Protein AF-A0A7Y9JYD6-F1 (afdb_monomer)

Mean predicted aligned error: 13.68 Å

Solvent-accessible surface area (backbone atoms only — not comparable to full-atom values): 4099 Å² total; per-residue (Å²): 94,68,33,91,86,76,68,24,45,33,63,86,92,58,62,95,66,47,63,71,56,51,74,76,48,65,74,90,49,47,51,86,77,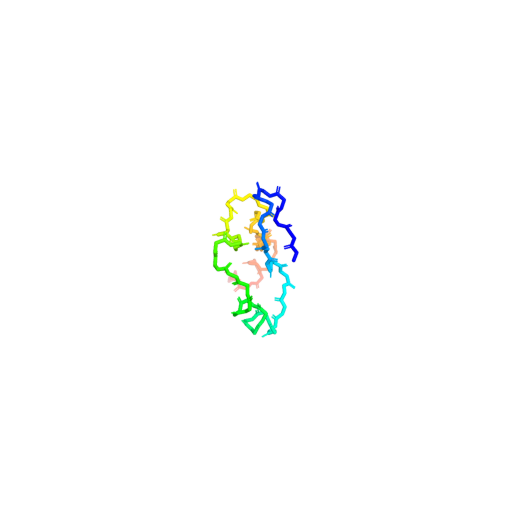71,101,75,85,69,88,85,53,90,67,70,69,78,81,81,64,74,63,75,65,75,80,72,71,131

Radius of gyration: 20.12 Å; Cα contacts (8 Å, |Δi|>4): 27; chains: 1; bounding box: 37×24×56 Å

Sequence (58 aa):
MTCATCGKTTWDGCGQHVDSVRAQVPAAQWCGGHAGATASTAQAAPAQGFLGKLFGGR

Structure (mmCIF, N/CA/C/O backbone):
data_AF-A0A7Y9JYD6-F1
#
_entry.id   AF-A0A7Y9JYD6-F1
#
loop_
_atom_site.group_PDB
_atom_site.id
_atom_site.type_symbol
_atom_site.label_atom_id
_atom_site.label_alt_id
_atom_site.label_comp_id
_atom_site.label_asym_id
_atom_site.label_entity_id
_atom_site.label_seq_id
_atom_site.pdbx_PDB_ins_code
_atom_site.Cartn_x
_atom_site.Cartn_y
_atom_site.Cartn_z
_atom_site.occupancy
_atom_site.B_iso_or_equiv
_atom_site.auth_seq_id
_atom_site.auth_comp_id
_atom_site.auth_asym_id
_atom_site.auth_atom_id
_atom_site.pdbx_PDB_model_num
ATOM 1 N N . MET A 1 1 ? 6.382 4.654 5.239 1.00 77.56 1 MET A N 1
ATOM 2 C CA . MET A 1 1 ? 6.179 5.822 4.354 1.00 77.56 1 MET A CA 1
ATOM 3 C C . MET A 1 1 ? 4.688 5.965 4.068 1.00 77.56 1 MET A C 1
ATOM 5 O O . MET A 1 1 ? 3.974 4.979 4.201 1.00 77.56 1 MET A O 1
ATOM 9 N N . THR A 1 2 ? 4.188 7.149 3.717 1.00 86.44 2 THR A N 1
ATOM 10 C CA . THR A 1 2 ? 2.766 7.343 3.376 1.00 86.44 2 THR A CA 1
ATOM 11 C C . THR A 1 2 ? 2.594 7.340 1.863 1.00 86.44 2 THR A C 1
ATOM 13 O O . THR A 1 2 ? 3.366 7.977 1.151 1.00 86.44 2 THR A O 1
ATOM 16 N N . CYS A 1 3 ? 1.607 6.605 1.353 1.00 87.94 3 CYS A N 1
ATOM 17 C CA . CYS A 1 3 ? 1.308 6.579 -0.072 1.00 87.94 3 CYS A CA 1
ATOM 18 C C . CYS A 1 3 ? 0.735 7.931 -0.514 1.00 87.94 3 CYS A C 1
ATOM 20 O O . CYS A 1 3 ? -0.272 8.375 0.032 1.00 87.94 3 CYS A O 1
ATOM 22 N N . ALA A 1 4 ? 1.324 8.551 -1.537 1.00 86.31 4 ALA A N 1
ATOM 23 C CA . ALA A 1 4 ? 0.813 9.805 -2.093 1.00 86.31 4 ALA A CA 1
ATOM 24 C C . ALA A 1 4 ? -0.560 9.648 -2.778 1.00 86.31 4 ALA A C 1
ATOM 26 O O . ALA A 1 4 ? -1.313 10.610 -2.868 1.00 86.31 4 ALA A O 1
ATOM 27 N N . THR A 1 5 ? -0.904 8.439 -3.234 1.00 86.50 5 THR A N 1
ATOM 28 C CA . THR A 1 5 ? -2.166 8.159 -3.936 1.00 86.50 5 THR A CA 1
ATOM 29 C C . THR A 1 5 ? -3.348 7.985 -2.984 1.00 86.50 5 THR A C 1
ATOM 31 O O . THR A 1 5 ? -4.432 8.485 -3.261 1.00 86.50 5 THR A O 1
ATOM 34 N N . CYS A 1 6 ? -3.170 7.255 -1.878 1.00 90.75 6 CYS A N 1
ATOM 35 C CA . CYS A 1 6 ? -4.277 6.891 -0.982 1.00 90.75 6 CYS A CA 1
ATOM 36 C C . CYS A 1 6 ? -4.093 7.311 0.479 1.00 90.75 6 CYS A C 1
ATOM 38 O O . CYS A 1 6 ? -4.963 7.028 1.298 1.00 90.75 6 CYS A O 1
ATOM 40 N N . GLY A 1 7 ? -2.961 7.916 0.842 1.00 90.38 7 GLY A N 1
ATOM 41 C CA . GLY A 1 7 ? -2.679 8.345 2.215 1.00 90.38 7 GLY A CA 1
ATOM 42 C C . GLY A 1 7 ? -2.444 7.207 3.214 1.00 90.38 7 GLY A C 1
ATOM 43 O O . GLY A 1 7 ? -2.218 7.473 4.390 1.00 90.38 7 GLY A O 1
ATOM 44 N N . LYS A 1 8 ? -2.481 5.941 2.777 1.00 91.75 8 LYS A N 1
ATOM 45 C CA . LYS A 1 8 ? -2.249 4.771 3.636 1.00 91.75 8 LYS A CA 1
ATOM 46 C C . LYS A 1 8 ? -0.768 4.435 3.769 1.00 91.75 8 LYS A C 1
ATOM 48 O O . LYS A 1 8 ? 0.054 4.836 2.940 1.00 91.75 8 LYS A O 1
ATOM 53 N N . THR A 1 9 ? -0.431 3.655 4.792 1.00 90.81 9 THR A N 1
ATOM 54 C CA . THR A 1 9 ? 0.942 3.215 5.045 1.00 90.81 9 THR A CA 1
ATOM 55 C C . THR A 1 9 ? 1.431 2.334 3.901 1.00 90.81 9 THR A C 1
ATOM 57 O O . THR A 1 9 ? 0.815 1.324 3.564 1.00 90.81 9 THR A O 1
ATOM 60 N N . THR A 1 10 ? 2.551 2.728 3.307 1.00 89.62 10 THR A N 1
ATOM 61 C CA . THR A 1 10 ? 3.283 1.967 2.299 1.00 89.62 10 THR A CA 1
ATOM 62 C C . THR A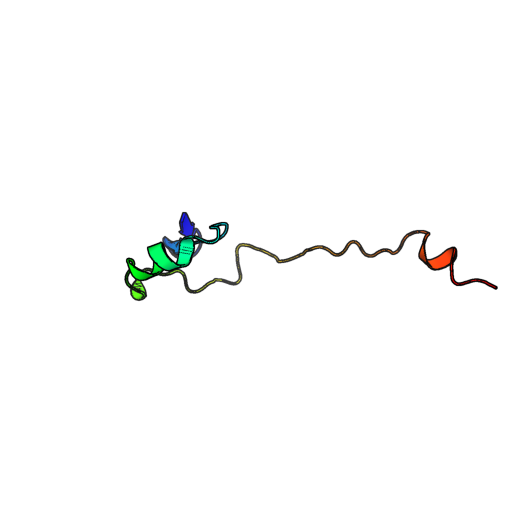 1 10 ? 4.714 1.710 2.761 1.00 89.62 10 THR A C 1
ATOM 64 O O . THR A 1 10 ? 5.295 2.473 3.547 1.00 89.62 10 THR A O 1
ATOM 67 N N . TRP A 1 11 ? 5.280 0.631 2.238 1.00 88.75 11 TRP A N 1
ATOM 68 C CA . TRP A 1 11 ? 6.650 0.197 2.492 1.00 88.75 11 TRP A CA 1
ATOM 69 C C . TRP A 1 11 ? 7.470 0.100 1.208 1.00 88.75 11 TRP A C 1
ATOM 71 O O . TRP A 1 11 ? 8.431 -0.660 1.127 1.00 88.75 11 TRP A O 1
ATOM 81 N N . ASP A 1 12 ? 7.071 0.870 0.198 1.00 82.81 12 ASP A N 1
ATOM 82 C CA . ASP A 1 12 ? 7.867 1.065 -1.007 1.00 82.81 12 ASP A CA 1
ATOM 83 C C . ASP A 1 12 ? 9.281 1.539 -0.613 1.00 82.81 12 ASP A C 1
ATOM 85 O O . ASP A 1 12 ? 9.431 2.505 0.140 1.00 82.81 12 ASP A O 1
ATOM 89 N N . GLY A 1 13 ? 10.307 0.785 -1.019 1.00 78.81 13 GLY A N 1
ATOM 90 C CA . GLY A 1 13 ? 11.708 1.035 -0.656 1.00 78.81 13 GLY A CA 1
ATOM 91 C C . GLY A 1 13 ? 12.160 0.535 0.726 1.00 78.81 13 GLY A C 1
ATOM 92 O O . GLY A 1 13 ? 13.309 0.767 1.103 1.00 78.81 13 GLY A O 1
ATOM 93 N N . CYS A 1 14 ? 11.316 -0.156 1.499 1.00 84.38 14 CYS A N 1
ATOM 94 C CA . CYS A 1 14 ? 11.740 -0.779 2.755 1.00 84.38 14 CYS A CA 1
ATOM 95 C C . CYS A 1 14 ? 12.473 -2.110 2.511 1.00 84.38 14 CYS A C 1
ATOM 97 O O . CYS A 1 14 ? 12.140 -2.871 1.607 1.00 84.38 14 CYS A O 1
ATOM 99 N N . GLY A 1 15 ? 13.484 -2.384 3.339 1.00 83.06 15 GLY A N 1
ATOM 100 C CA . GLY A 1 15 ? 14.290 -3.604 3.258 1.00 83.06 15 GLY A CA 1
ATOM 101 C C . GLY A 1 15 ? 13.693 -4.797 4.012 1.00 83.06 15 GLY A C 1
ATOM 102 O O . GLY A 1 15 ? 12.529 -4.805 4.402 1.00 83.06 15 GLY A O 1
ATOM 103 N N . GLN A 1 16 ? 14.546 -5.784 4.292 1.00 90.25 16 GLN A N 1
ATOM 104 C CA . GLN A 1 16 ? 14.185 -7.101 4.846 1.00 90.25 16 GLN A CA 1
ATOM 105 C C . GLN A 1 16 ? 13.437 -7.087 6.194 1.00 90.25 16 GLN A C 1
ATOM 107 O O . GLN A 1 16 ? 12.876 -8.096 6.597 1.00 90.25 16 GLN A O 1
ATOM 112 N N . HIS A 1 17 ? 13.424 -5.969 6.923 1.00 90.50 17 HIS A N 1
ATOM 113 C CA . HIS A 1 17 ? 12.757 -5.880 8.228 1.00 90.50 17 HIS A CA 1
ATOM 114 C C . HIS A 1 17 ? 11.265 -5.508 8.136 1.00 90.50 17 HIS A C 1
ATOM 116 O O . HIS A 1 17 ? 10.598 -5.373 9.164 1.00 90.50 17 HIS A O 1
ATOM 122 N N . VAL A 1 18 ? 10.742 -5.292 6.925 1.00 89.62 18 VAL A N 1
ATOM 123 C CA . VAL A 1 18 ? 9.390 -4.770 6.708 1.00 89.62 18 VAL A CA 1
ATOM 124 C C . VAL A 1 18 ? 8.296 -5.692 7.247 1.00 89.62 18 VAL A C 1
ATOM 126 O O . VAL A 1 18 ? 7.304 -5.197 7.778 1.00 89.62 18 VAL A O 1
ATOM 129 N N . ASP A 1 19 ? 8.482 -7.011 7.191 1.00 89.00 19 ASP A N 1
ATOM 130 C CA . ASP A 1 19 ? 7.469 -7.98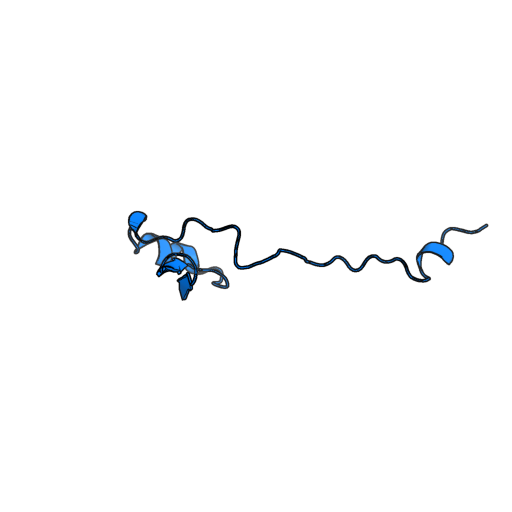5 7.611 1.00 89.00 19 ASP A CA 1
ATOM 131 C C . ASP A 1 19 ? 7.151 -7.902 9.106 1.00 89.00 19 ASP A C 1
ATOM 133 O O . ASP A 1 19 ? 5.980 -7.882 9.494 1.00 89.00 19 ASP A O 1
ATOM 137 N N . SER A 1 20 ? 8.175 -7.747 9.948 1.00 91.00 20 SER A N 1
ATOM 138 C CA . SER A 1 20 ? 8.001 -7.592 11.397 1.00 91.00 20 SER A CA 1
ATOM 139 C C . SER A 1 20 ? 7.243 -6.313 11.754 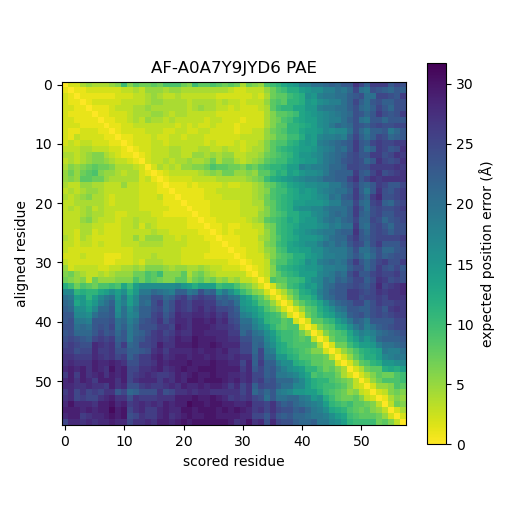1.00 91.00 20 SER A C 1
ATOM 141 O O . SER A 1 20 ? 6.437 -6.304 12.680 1.00 91.00 20 SER A O 1
ATOM 143 N N . VAL A 1 21 ? 7.474 -5.227 11.010 1.00 88.38 21 VAL A N 1
ATOM 144 C CA . VAL A 1 21 ? 6.758 -3.956 11.207 1.00 88.38 21 VAL A CA 1
ATOM 145 C C . VAL A 1 21 ? 5.329 -4.066 10.690 1.00 88.38 21 VAL A C 1
ATOM 147 O O . VAL A 1 21 ? 4.390 -3.614 11.340 1.00 88.38 21 VAL A O 1
ATOM 150 N N . ARG A 1 22 ? 5.149 -4.702 9.532 1.00 89.75 22 ARG A N 1
ATOM 151 C CA . ARG A 1 22 ? 3.847 -4.919 8.910 1.00 89.75 22 ARG A CA 1
ATOM 152 C C . ARG A 1 22 ? 2.930 -5.745 9.809 1.00 89.75 22 ARG A C 1
ATOM 154 O O . ARG A 1 22 ? 1.759 -5.403 9.916 1.00 89.75 22 ARG A O 1
ATOM 161 N N . ALA A 1 23 ? 3.458 -6.739 10.522 1.00 91.12 23 ALA A N 1
ATOM 162 C CA . ALA A 1 23 ? 2.700 -7.545 11.481 1.00 91.12 23 ALA A CA 1
ATOM 163 C C . ALA A 1 23 ? 2.074 -6.728 12.630 1.00 91.12 23 ALA A C 1
ATOM 165 O O . ALA A 1 23 ? 1.054 -7.137 13.178 1.00 91.12 23 ALA A O 1
ATOM 166 N N . GLN A 1 24 ? 2.648 -5.569 12.970 1.00 92.19 24 GLN A N 1
ATOM 167 C CA . GLN A 1 24 ? 2.149 -4.692 14.037 1.00 92.19 24 GLN A CA 1
ATOM 168 C C . GLN A 1 24 ? 1.121 -3.659 13.548 1.00 92.19 24 GLN A C 1
ATOM 170 O O . GLN A 1 24 ? 0.514 -2.957 14.355 1.00 92.19 24 GLN A O 1
ATOM 175 N N . VAL A 1 25 ? 0.920 -3.528 12.233 1.00 90.06 25 VAL A N 1
ATOM 176 C CA . VAL A 1 25 ? 0.009 -2.536 11.649 1.00 90.06 25 VAL A CA 1
ATOM 177 C C . VAL A 1 25 ? -1.266 -3.237 11.177 1.00 90.06 25 VAL A C 1
ATOM 179 O O . VAL A 1 25 ? -1.174 -4.174 10.385 1.00 90.06 25 VAL A O 1
ATOM 182 N N . PRO A 1 26 ? -2.471 -2.774 11.556 1.00 93.06 26 PRO A N 1
ATOM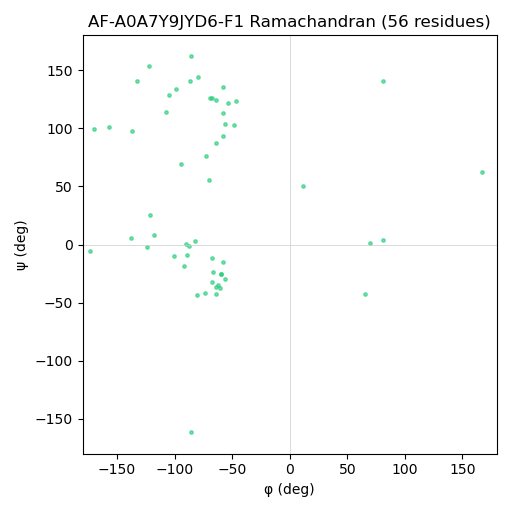 183 C CA . PRO A 1 26 ? -3.718 -3.353 11.063 1.00 93.06 26 PRO A CA 1
ATOM 184 C C . PRO A 1 26 ? -3.818 -3.313 9.533 1.00 93.06 26 PRO A C 1
ATOM 186 O O . PRO A 1 26 ? -3.582 -2.269 8.923 1.00 93.06 26 PRO A O 1
ATOM 189 N N . ALA A 1 27 ? -4.251 -4.417 8.916 1.00 88.69 27 ALA A N 1
ATOM 190 C CA . ALA A 1 27 ? -4.313 -4.560 7.457 1.00 88.69 27 ALA A CA 1
ATOM 191 C C . ALA A 1 27 ? -5.152 -3.476 6.751 1.00 88.69 27 ALA A C 1
ATOM 193 O O . ALA A 1 27 ? -4.844 -3.079 5.629 1.00 88.69 27 ALA A O 1
ATOM 194 N N . ALA A 1 28 ? -6.172 -2.935 7.426 1.00 90.44 28 ALA A N 1
ATOM 195 C CA . ALA A 1 28 ? -6.995 -1.838 6.911 1.00 90.44 28 ALA A CA 1
ATOM 196 C C . ALA A 1 28 ? -6.191 -0.555 6.610 1.00 90.44 28 ALA A C 1
ATOM 198 O O . ALA A 1 28 ? -6.586 0.245 5.763 1.00 90.44 28 ALA A O 1
ATOM 199 N N . GLN A 1 29 ? -5.052 -0.367 7.282 1.00 92.00 29 GLN A N 1
ATOM 200 C CA . GLN A 1 29 ? -4.184 0.804 7.145 1.00 92.00 29 GLN A CA 1
ATOM 201 C C . GLN A 1 29 ? -3.119 0.633 6.055 1.00 92.00 29 GLN A C 1
ATOM 203 O O . GLN A 1 29 ? -2.298 1.525 5.846 1.00 92.00 29 GLN A O 1
ATOM 208 N N . TRP A 1 30 ? -3.100 -0.509 5.365 1.00 91.88 30 TRP A N 1
ATOM 209 C CA . TRP A 1 30 ? -2.081 -0.812 4.368 1.00 91.88 30 TRP A CA 1
ATOM 210 C C . TRP A 1 30 ? -2.468 -0.248 3.002 1.00 91.88 30 TRP A C 1
ATOM 212 O O . TRP A 1 30 ? -3.628 -0.298 2.566 1.00 91.88 30 TRP A O 1
ATOM 222 N N . CYS A 1 31 ? -1.474 0.276 2.295 1.00 91.19 31 CYS A N 1
ATOM 223 C CA . CYS A 1 31 ? -1.585 0.572 0.879 1.00 91.19 31 CYS A CA 1
ATOM 224 C C . CYS A 1 31 ? -1.693 -0.747 0.098 1.00 91.19 31 CYS A C 1
ATOM 226 O O . CYS A 1 31 ? -0.853 -1.629 0.248 1.00 91.19 31 CYS A O 1
ATOM 228 N N . GLY A 1 32 ? -2.731 -0.880 -0.731 1.00 85.81 32 GLY A N 1
ATOM 229 C CA . GLY A 1 32 ? -2.970 -2.082 -1.543 1.00 85.81 32 GLY A CA 1
ATOM 230 C C . GLY A 1 32 ? -2.170 -2.124 -2.848 1.00 85.81 32 GLY A C 1
ATOM 231 O O . GLY A 1 32 ? -2.350 -3.046 -3.634 1.00 85.81 32 GLY A O 1
ATOM 232 N N . GLY A 1 33 ? -1.315 -1.125 -3.085 1.00 81.81 33 GLY A N 1
ATOM 233 C CA . GLY A 1 33 ? -0.696 -0.884 -4.382 1.00 81.81 33 GLY A CA 1
ATOM 234 C C . GLY A 1 33 ? -1.643 -0.139 -5.325 1.00 81.81 33 GLY A C 1
ATOM 235 O O . GLY A 1 33 ? -2.850 -0.375 -5.354 1.00 81.81 33 GLY A O 1
ATOM 236 N N . HIS A 1 34 ? -1.089 0.796 -6.089 1.00 78.50 34 HIS A N 1
ATOM 237 C CA . HIS A 1 34 ? -1.814 1.564 -7.095 1.00 78.50 34 HIS A CA 1
ATOM 238 C C . HIS A 1 34 ? -0.998 1.574 -8.381 1.00 78.50 34 HIS A C 1
ATOM 240 O O . HIS A 1 34 ? 0.224 1.720 -8.341 1.00 78.50 34 HIS A O 1
ATOM 246 N N . ALA A 1 35 ? -1.672 1.459 -9.523 1.00 63.12 35 ALA A N 1
ATOM 247 C CA . ALA A 1 35 ? -1.063 1.702 -10.824 1.00 63.12 35 ALA A CA 1
ATOM 248 C C . ALA A 1 35 ? -0.845 3.216 -10.991 1.00 63.12 35 ALA A C 1
ATOM 250 O O . ALA A 1 35 ? -1.644 3.904 -11.615 1.00 63.12 35 ALA A O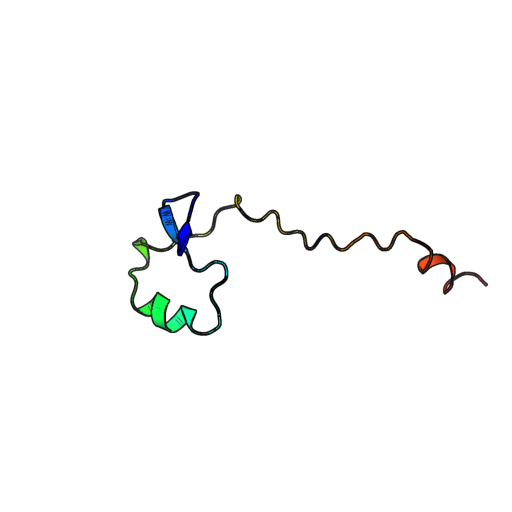 1
ATOM 251 N N . GLY A 1 36 ? 0.174 3.769 -10.333 1.00 58.94 36 GLY A N 1
ATOM 252 C CA . GLY A 1 36 ? 0.400 5.213 -10.346 1.00 58.94 36 GLY A CA 1
ATOM 253 C C . GLY A 1 36 ? 1.399 5.687 -9.303 1.00 58.94 36 GLY A C 1
ATOM 254 O O . GLY A 1 36 ? 1.018 6.437 -8.414 1.00 58.94 36 GLY A O 1
ATOM 255 N N . ALA A 1 37 ? 2.648 5.223 -9.407 1.00 52.41 37 ALA A N 1
ATOM 256 C CA . ALA A 1 37 ? 3.840 5.916 -8.886 1.00 52.41 37 ALA A CA 1
ATOM 257 C C . ALA A 1 37 ? 5.163 5.238 -9.282 1.00 52.41 37 ALA A C 1
ATOM 259 O O . ALA A 1 37 ? 6.219 5.804 -9.038 1.00 52.41 37 ALA A O 1
ATOM 260 N N . THR A 1 38 ? 5.140 4.077 -9.935 1.00 46.97 38 THR A N 1
ATOM 261 C CA . THR A 1 38 ? 6.304 3.562 -10.655 1.00 46.97 38 THR A CA 1
ATOM 262 C C . THR A 1 38 ? 5.815 3.011 -11.983 1.00 46.97 38 THR A C 1
ATOM 264 O O . THR A 1 38 ? 5.312 1.894 -12.086 1.00 46.97 38 THR A O 1
ATOM 267 N N . ALA A 1 39 ? 5.939 3.819 -13.039 1.00 47.84 39 ALA A N 1
ATOM 268 C CA . ALA A 1 39 ? 6.163 3.233 -14.347 1.00 47.84 39 ALA A CA 1
ATOM 269 C C . ALA A 1 39 ? 7.450 2.411 -14.206 1.00 47.84 39 ALA A C 1
ATOM 271 O O . ALA A 1 39 ? 8.561 2.938 -14.236 1.00 47.84 39 ALA A O 1
ATOM 272 N N . SER A 1 40 ? 7.266 1.129 -13.906 1.00 53.50 40 SER A N 1
ATOM 273 C CA . SER A 1 40 ? 8.294 0.116 -13.972 1.00 53.50 40 SER A CA 1
ATOM 274 C C . SER A 1 40 ? 8.844 0.130 -15.386 1.00 53.50 40 SER A C 1
ATOM 276 O O . SER A 1 40 ? 8.212 -0.338 -16.325 1.00 53.50 40 SER A O 1
ATOM 278 N N . THR A 1 41 ? 10.017 0.718 -15.511 1.00 38.84 41 THR A N 1
ATOM 279 C CA . THR A 1 41 ? 10.988 0.402 -16.539 1.00 38.84 41 THR A CA 1
ATOM 280 C C . THR A 1 41 ? 12.292 0.890 -15.896 1.00 38.84 41 THR A C 1
ATOM 282 O O . THR A 1 41 ? 12.594 2.070 -15.921 1.00 38.84 41 THR A O 1
ATOM 285 N N . ALA A 1 42 ? 13.164 0.059 -15.317 1.00 49.62 42 ALA A N 1
ATOM 286 C CA . ALA A 1 42 ? 13.795 -1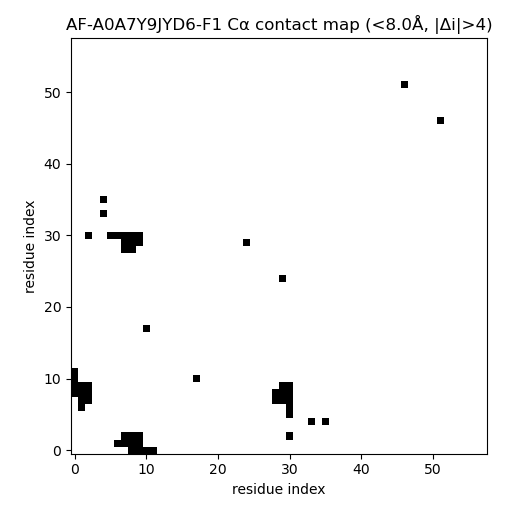.041 -16.041 1.00 49.62 42 ALA A CA 1
ATOM 287 C C . ALA A 1 42 ? 13.534 -0.912 -17.544 1.00 49.62 42 ALA A C 1
ATOM 289 O O . ALA A 1 42 ? 13.019 -1.824 -18.184 1.00 49.62 42 ALA A O 1
ATOM 290 N N . GLN A 1 43 ? 13.808 0.281 -18.086 1.00 41.72 43 GLN A N 1
ATOM 291 C CA . GLN A 1 43 ? 14.026 0.469 -19.492 1.00 41.72 43 GLN A CA 1
ATOM 292 C C . GLN A 1 43 ? 15.285 -0.358 -19.682 1.00 41.72 43 GLN A C 1
ATOM 294 O O . GLN A 1 43 ? 16.398 0.116 -19.468 1.00 41.72 43 GLN A O 1
ATOM 299 N N . ALA A 1 44 ? 15.095 -1.652 -19.940 1.00 51.91 44 ALA A N 1
ATOM 300 C CA . ALA A 1 44 ? 16.057 -2.432 -20.664 1.00 51.91 44 ALA A CA 1
ATOM 301 C C . ALA A 1 44 ? 16.344 -1.550 -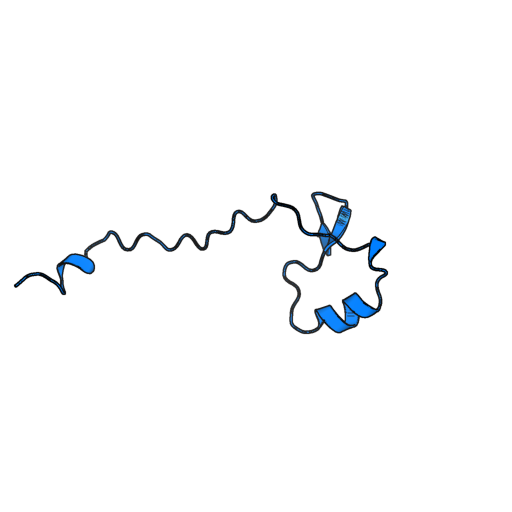21.867 1.00 51.91 44 ALA A C 1
ATOM 303 O O . ALA A 1 44 ? 15.477 -1.353 -22.725 1.00 51.91 44 ALA A O 1
ATOM 304 N N . ALA A 1 45 ? 17.493 -0.877 -21.820 1.00 50.28 45 ALA A N 1
ATOM 305 C CA . ALA A 1 45 ? 17.991 -0.150 -22.956 1.00 50.28 45 ALA A CA 1
ATOM 306 C C . ALA A 1 45 ? 17.840 -1.128 -24.120 1.00 50.28 45 ALA A C 1
ATOM 308 O O . ALA A 1 45 ? 18.315 -2.265 -23.999 1.00 50.28 45 ALA A O 1
ATOM 309 N N . PRO A 1 46 ? 17.124 -0.780 -25.200 1.00 52.50 46 PRO A N 1
ATOM 310 C CA . PRO A 1 46 ? 17.223 -1.610 -26.371 1.00 52.50 46 PRO A CA 1
ATOM 311 C C . PRO A 1 46 ? 18.712 -1.604 -26.712 1.00 52.50 46 PRO A C 1
ATOM 313 O O . PRO A 1 46 ? 19.273 -0.560 -27.040 1.00 52.50 46 PRO A O 1
ATOM 316 N N . ALA A 1 47 ? 19.379 -2.750 -26.580 1.00 59.50 47 ALA A N 1
ATOM 317 C CA . ALA A 1 47 ? 20.729 -2.957 -27.087 1.00 59.50 47 ALA A CA 1
ATOM 318 C C . ALA A 1 47 ? 20.664 -2.997 -28.626 1.00 59.50 47 ALA A C 1
ATOM 320 O O . ALA A 1 47 ? 21.042 -3.958 -29.283 1.00 59.50 47 ALA A O 1
ATOM 321 N N . GLN A 1 48 ? 20.110 -1.942 -29.213 1.00 64.81 48 GLN A N 1
ATOM 322 C CA . GLN A 1 48 ? 20.071 -1.636 -30.626 1.00 64.81 48 GLN A CA 1
ATOM 323 C C . GLN A 1 48 ? 21.258 -0.714 -30.884 1.00 64.81 48 GLN A C 1
ATOM 325 O O . GLN A 1 48 ? 21.119 0.485 -31.093 1.00 64.81 48 GLN A O 1
ATOM 330 N N . GLY A 1 49 ? 22.461 -1.265 -30.789 1.00 64.75 49 GLY A N 1
ATOM 331 C CA . GLY A 1 49 ? 23.663 -0.463 -30.939 1.00 64.75 49 GLY A CA 1
ATOM 332 C C . GLY A 1 49 ? 24.889 -1.339 -31.043 1.00 64.75 49 GLY A C 1
ATOM 333 O O . GLY A 1 49 ? 25.403 -1.800 -30.034 1.00 64.75 49 GLY A O 1
ATOM 334 N N . PHE A 1 50 ? 25.341 -1.547 -32.280 1.00 63.94 50 PHE A N 1
ATOM 335 C CA . PHE A 1 50 ? 26.672 -2.035 -32.661 1.00 63.94 50 PHE A CA 1
ATOM 336 C C . PHE A 1 50 ? 27.062 -3.477 -32.258 1.00 63.94 50 PHE A C 1
ATOM 338 O O . PHE A 1 50 ? 27.562 -4.209 -33.109 1.00 63.94 50 PHE A O 1
ATOM 345 N N . LEU A 1 51 ? 26.767 -3.949 -31.043 1.00 67.50 51 LEU A N 1
ATOM 346 C CA . LEU A 1 51 ? 27.189 -5.273 -30.557 1.00 67.50 51 LEU A CA 1
ATOM 347 C C . LEU A 1 51 ? 26.518 -6.448 -31.286 1.00 67.50 51 LEU A C 1
ATOM 349 O O . LEU A 1 51 ? 27.163 -7.466 -31.516 1.00 67.50 51 LEU A O 1
ATOM 353 N N . GLY A 1 52 ? 25.267 -6.299 -31.736 1.00 65.69 52 GLY A N 1
ATOM 354 C CA . GLY A 1 52 ? 24.573 -7.332 -32.526 1.00 65.69 52 GLY A CA 1
ATOM 355 C C . GLY A 1 52 ? 25.153 -7.559 -33.931 1.00 65.69 52 GLY A C 1
ATOM 356 O O . GLY A 1 52 ? 24.807 -8.537 -34.584 1.00 65.69 52 GLY A O 1
ATOM 357 N N . LYS A 1 53 ? 26.042 -6.672 -34.401 1.00 66.75 53 LYS A N 1
ATOM 358 C CA . LYS A 1 53 ? 26.703 -6.753 -35.715 1.00 66.75 53 LYS A CA 1
ATOM 359 C C . LYS A 1 53 ? 28.129 -7.309 -35.644 1.00 66.75 53 LYS A C 1
ATOM 361 O O . LYS A 1 53 ? 28.694 -7.609 -36.687 1.00 66.75 53 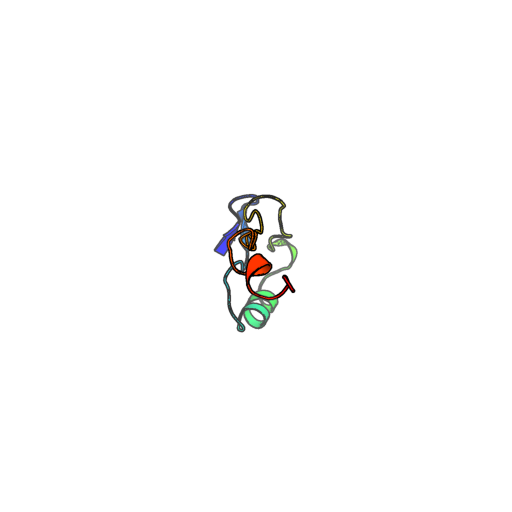LYS A O 1
ATOM 366 N N . LEU A 1 54 ? 28.698 -7.460 -34.445 1.00 68.50 54 LEU A N 1
ATOM 367 C CA . LEU A 1 54 ? 30.060 -7.973 -34.254 1.00 68.50 54 LEU A CA 1
ATOM 368 C C . LEU A 1 54 ? 30.130 -9.495 -34.055 1.00 68.50 54 LEU A C 1
ATOM 370 O O . LEU A 1 54 ? 31.188 -10.072 -34.261 1.00 68.50 54 LEU A O 1
ATOM 374 N N . PHE A 1 55 ? 29.024 -10.154 -33.698 1.00 71.00 55 PHE A N 1
ATOM 375 C CA . PHE A 1 55 ? 29.022 -11.587 -33.357 1.00 71.00 55 PHE A CA 1
ATOM 376 C C . PHE A 1 55 ? 28.155 -12.468 -34.275 1.00 71.00 55 PHE A C 1
ATOM 378 O O . PHE A 1 55 ? 27.961 -13.642 -33.977 1.00 71.00 55 PHE A O 1
ATOM 385 N N . GLY A 1 56 ? 27.620 -11.929 -35.378 1.00 64.88 56 GLY A N 1
ATOM 386 C CA . GLY A 1 56 ? 26.652 -12.647 -36.225 1.00 64.88 56 GLY A CA 1
ATOM 387 C C . GLY A 1 56 ? 26.838 -12.528 -37.739 1.00 64.88 56 GLY A C 1
ATOM 388 O O . GLY A 1 56 ? 25.981 -13.003 -38.479 1.00 64.88 56 GLY A O 1
ATOM 389 N N . GLY A 1 57 ? 27.909 -11.895 -38.221 1.00 68.69 57 GLY A N 1
ATOM 390 C CA . GLY A 1 57 ? 28.200 -11.782 -39.653 1.00 68.69 57 GLY A CA 1
ATOM 391 C C . GLY A 1 57 ? 29.376 -12.671 -40.031 1.00 68.69 57 GLY A C 1
ATOM 392 O O . GLY A 1 57 ? 30.480 -12.435 -39.555 1.00 68.69 57 GLY A O 1
ATOM 393 N N . ARG A 1 58 ? 29.110 -13.694 -40.843 1.00 54.03 58 ARG A N 1
ATOM 394 C CA . ARG A 1 58 ? 30.117 -14.505 -41.537 1.00 54.03 58 ARG A CA 1
ATOM 395 C C . ARG A 1 58 ? 30.993 -13.659 -42.457 1.00 54.03 58 ARG A C 1
ATOM 397 O O . ARG A 1 58 ? 30.431 -12.740 -43.092 1.00 54.03 58 ARG A O 1
#

Foldseek 3Di:
DADPVPRADDQVVPDPCVVVVVVVDPPVRYDPDDPPDDPDDPVVPPPPDDPVVPPPDD

pLDDT: mean 75.5, std 16.24, range [38.84, 93.06]

Organism: NCBI:txid931536

Secondary structure (DSSP, 8-state):
-B-TTT-SB--TT--TTHHHHHTTS-GGGB----SSS-----------SSGGGTSS--